Protein AF-A0A1Y3Y918-F1 (afdb_monomer)

Solvent-accessible surface area (backbone atoms only — not comparable to full-atom values): 5912 Å² total; per-residue (Å²): 136,80,92,83,74,81,70,76,76,72,71,74,73,73,75,61,81,70,66,87,46,69,69,44,51,54,37,26,41,74,64,36,65,74,28,46,53,48,53,50,59,58,41,42,67,60,41,44,56,74,16,46,42,80,42,78,41,99,87,73,49,77,43,81,42,69,38,66,66,51,32,52,49,53,54,49,53,51,62,69,47,38,64,71,53,65,59,71,61,54,53,51,52,65,75,74,108

Foldseek 3Di:
DDPPPVPPVPPPPPPPPLDLDLVLLVCLLVVNPVSLVSVCVSCVVVLQVVQWDWDQDPVRDTDTDGDVVSSVVVSVVVSVCSNVDPSVVVVVVVVVD

Radius of gyration: 18.54 Å; Cα contacts (8 Å, |Δi|>4): 67; chains: 1; bounding box: 44×46×48 Å

Mean predicted aligned error: 9.27 Å

pLDDT: mean 84.9, std 19.35, range [39.31, 98.31]

Structure (mmCIF, N/CA/C/O backbone):
data_AF-A0A1Y3Y918-F1
#
_entry.id   AF-A0A1Y3Y918-F1
#
loop_
_atom_site.group_PDB
_atom_site.id
_atom_site.type_symbol
_atom_site.label_atom_id
_atom_site.label_alt_id
_atom_site.label_comp_id
_atom_site.label_asym_id
_atom_site.label_entity_id
_atom_site.label_seq_id
_atom_site.pdbx_PDB_ins_code
_atom_site.Cartn_x
_atom_site.Cartn_y
_atom_site.Cartn_z
_atom_site.occupancy
_atom_site.B_iso_or_equiv
_atom_site.auth_seq_id
_atom_site.auth_comp_id
_atom_site.auth_asym_id
_atom_site.auth_atom_id
_atom_site.pdbx_PDB_model_num
ATOM 1 N N . MET A 1 1 ? -31.178 27.076 -6.692 1.00 40.50 1 MET A N 1
ATOM 2 C CA . MET A 1 1 ? -30.932 25.969 -5.749 1.00 40.50 1 MET A CA 1
ATOM 3 C C . MET A 1 1 ? -30.232 24.842 -6.491 1.00 40.50 1 MET A C 1
ATOM 5 O O . MET A 1 1 ? -30.763 24.357 -7.474 1.00 40.50 1 MET A O 1
ATOM 9 N N . ILE A 1 2 ? -29.023 24.531 -6.018 1.00 39.31 2 ILE A N 1
ATOM 10 C CA . ILE A 1 2 ? -28.361 23.218 -5.981 1.00 39.31 2 ILE A CA 1
ATOM 11 C C . ILE A 1 2 ? -28.126 22.490 -7.320 1.00 39.31 2 ILE A C 1
ATOM 13 O O . ILE A 1 2 ? -28.946 21.728 -7.817 1.00 39.31 2 ILE A O 1
ATOM 17 N N . ARG A 1 3 ? -26.890 22.649 -7.817 1.00 49.38 3 ARG A N 1
ATOM 18 C CA . ARG A 1 3 ? -26.190 21.677 -8.667 1.00 49.38 3 ARG A CA 1
ATOM 19 C C . ARG A 1 3 ? -26.094 20.344 -7.915 1.00 49.38 3 ARG A C 1
ATOM 21 O O . ARG A 1 3 ? -25.211 20.186 -7.078 1.00 49.38 3 ARG A O 1
ATOM 28 N N . LEU A 1 4 ? -26.980 19.399 -8.213 1.00 4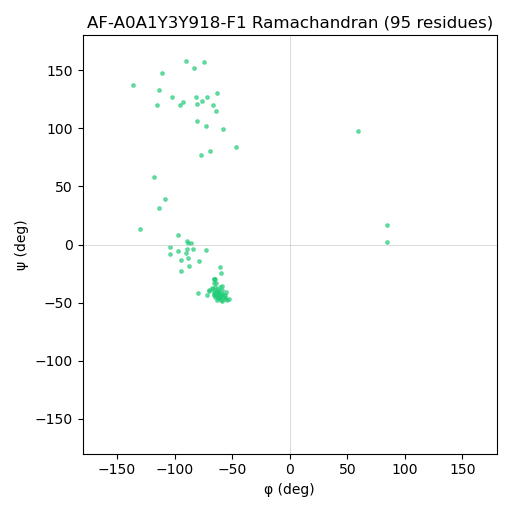7.81 4 LEU A N 1
ATOM 29 C CA . LEU A 1 4 ? -26.956 18.042 -7.656 1.00 47.81 4 LEU A CA 1
ATOM 30 C C . LEU A 1 4 ? -26.763 16.998 -8.768 1.00 47.81 4 LEU A C 1
ATOM 32 O O . LEU A 1 4 ? -27.598 16.130 -8.972 1.00 47.81 4 LEU A O 1
ATOM 36 N N . LEU A 1 5 ? -25.668 17.110 -9.525 1.00 48.91 5 LEU A N 1
ATOM 37 C CA . LEU A 1 5 ? -25.309 16.153 -10.589 1.00 48.91 5 LEU A CA 1
ATOM 38 C C . LEU A 1 5 ? -23.852 15.659 -10.503 1.00 48.91 5 LEU A C 1
ATOM 40 O O . LEU A 1 5 ? -23.372 15.010 -11.416 1.00 48.91 5 LEU A O 1
ATOM 44 N N . LYS A 1 6 ? -23.154 15.901 -9.382 1.00 54.62 6 LYS A N 1
ATOM 45 C CA . LYS A 1 6 ? -21.780 15.406 -9.130 1.00 54.62 6 LYS A CA 1
ATOM 46 C C . LYS A 1 6 ? -21.704 14.114 -8.304 1.00 54.62 6 LYS A C 1
ATOM 48 O O . LYS A 1 6 ? -20.627 13.726 -7.852 1.00 54.62 6 LYS A O 1
ATOM 53 N N . ALA A 1 7 ? -22.841 13.473 -8.047 1.00 53.00 7 ALA A N 1
ATOM 54 C CA . ALA A 1 7 ? -22.879 12.243 -7.259 1.00 53.00 7 ALA A CA 1
ATOM 55 C C . ALA A 1 7 ? -22.835 10.975 -8.123 1.00 53.00 7 ALA A C 1
ATOM 57 O O . ALA A 1 7 ? -22.404 9.949 -7.629 1.00 53.00 7 ALA A O 1
ATOM 58 N N . LYS A 1 8 ? -23.219 11.037 -9.407 1.00 45.94 8 LYS A N 1
ATOM 59 C CA . LYS A 1 8 ? -23.413 9.824 -10.220 1.00 45.94 8 LYS A CA 1
ATOM 60 C C . LYS A 1 8 ? -22.226 9.423 -11.108 1.00 45.94 8 LYS A C 1
ATOM 62 O O . LYS A 1 8 ? -22.245 8.347 -11.685 1.00 45.94 8 LYS A O 1
ATOM 67 N N . GLU A 1 9 ? -21.175 10.237 -11.167 1.00 46.41 9 GLU A N 1
ATOM 68 C CA . GLU A 1 9 ? -19.906 9.866 -11.826 1.00 46.41 9 GLU A CA 1
ATOM 69 C C . GLU A 1 9 ? -18.914 9.182 -10.871 1.00 46.41 9 GLU A C 1
ATOM 71 O O . GLU A 1 9 ? -17.881 8.694 -11.315 1.00 46.41 9 GLU A O 1
ATOM 76 N N . ARG A 1 10 ? -19.204 9.130 -9.561 1.00 45.09 10 ARG A N 1
ATOM 77 C CA . ARG A 1 10 ? -18.280 8.570 -8.560 1.00 45.09 10 ARG A CA 1
ATOM 78 C C . ARG A 1 10 ? -18.416 7.066 -8.321 1.00 45.09 10 ARG A C 1
ATOM 80 O O . ARG A 1 10 ? -17.511 6.488 -7.734 1.00 45.09 10 ARG A O 1
ATOM 87 N N . ASP A 1 11 ? -19.479 6.446 -8.827 1.00 41.09 11 ASP A N 1
ATOM 88 C CA . ASP A 1 11 ? -19.764 5.026 -8.583 1.00 41.09 11 ASP A CA 1
ATOM 89 C C . ASP A 1 11 ? -19.448 4.120 -9.791 1.00 41.09 11 ASP A C 1
ATOM 91 O O . ASP A 1 11 ? -19.564 2.906 -9.690 1.00 41.09 11 ASP A O 1
ATOM 95 N N . PHE A 1 12 ? -19.006 4.680 -10.928 1.00 41.41 12 PHE A N 1
ATOM 96 C CA . PHE A 1 12 ? -18.688 3.911 -12.147 1.00 41.41 12 PHE A CA 1
ATOM 97 C C . PHE A 1 12 ? -17.225 3.423 -12.217 1.00 41.41 12 PHE A C 1
ATOM 99 O O . PHE A 1 12 ? -16.855 2.703 -13.135 1.00 41.41 12 PHE A O 1
ATOM 106 N N . VAL A 1 13 ? -16.375 3.782 -11.248 1.00 46.19 13 VAL A N 1
ATOM 107 C CA . VAL A 1 13 ? -14.941 3.411 -11.230 1.00 46.19 13 VAL A CA 1
ATOM 108 C C . VAL A 1 13 ? -14.616 2.450 -10.078 1.00 46.19 13 VAL A C 1
ATOM 110 O O . VAL A 1 13 ? -13.533 2.505 -9.510 1.00 46.19 13 VAL A O 1
ATOM 113 N N . LYS A 1 14 ? -15.565 1.597 -9.674 1.00 43.16 14 LYS A N 1
ATOM 114 C CA . LYS A 1 14 ? -15.313 0.524 -8.689 1.00 43.16 14 LYS A CA 1
ATOM 115 C C . LYS A 1 14 ? -15.187 -0.871 -9.299 1.00 43.16 14 LYS A C 1
ATOM 117 O O . LYS A 1 14 ? -14.743 -1.778 -8.614 1.00 43.16 14 LYS A O 1
ATOM 122 N N . GLU A 1 15 ? -15.483 -1.010 -10.587 1.00 43.28 15 GLU A N 1
ATO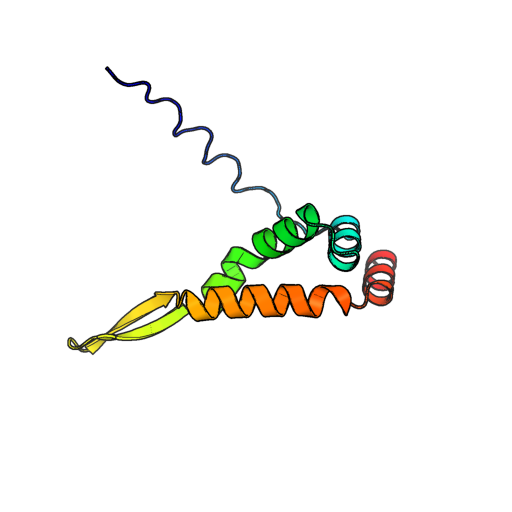M 123 C CA . GLU A 1 15 ? -15.186 -2.206 -11.384 1.00 43.28 15 GLU A CA 1
ATOM 124 C C . GLU A 1 15 ? -14.045 -1.916 -12.369 1.00 43.28 15 GLU A C 1
ATOM 126 O O . GLU A 1 15 ? -14.065 -2.350 -13.518 1.00 43.28 15 GLU A O 1
ATOM 131 N N . GLN A 1 16 ? -13.020 -1.161 -11.948 1.00 46.00 16 GLN A N 1
ATOM 132 C CA . GLN A 1 16 ? -11.721 -1.495 -12.517 1.00 46.00 16 GLN A CA 1
ATOM 133 C C . GLN A 1 16 ? -11.446 -2.897 -12.002 1.00 46.00 16 GLN A C 1
ATOM 135 O O . GLN A 1 16 ? -11.309 -3.092 -10.796 1.00 46.00 16 GLN A O 1
ATOM 140 N N . GLU A 1 17 ? -11.390 -3.858 -12.915 1.00 48.44 17 GLU A N 1
ATOM 141 C CA . GLU A 1 17 ? -10.473 -4.977 -12.795 1.00 48.44 17 GLU A CA 1
ATOM 142 C C . GLU A 1 17 ? -9.110 -4.360 -12.435 1.00 48.44 17 GLU A C 1
ATOM 144 O O . GLU A 1 17 ? -8.313 -3.996 -13.297 1.00 48.44 17 GLU A O 1
ATOM 149 N N . CYS A 1 18 ? -8.882 -4.096 -11.144 1.00 54.25 18 CYS A N 1
ATOM 150 C CA . CYS A 1 18 ? -7.579 -3.773 -10.609 1.00 54.25 18 CYS A CA 1
ATOM 151 C C . CYS A 1 18 ? -6.846 -5.091 -10.726 1.00 54.25 18 CYS A C 1
ATOM 153 O O . CYS A 1 18 ? -6.841 -5.874 -9.796 1.00 54.25 18 CYS A O 1
ATOM 155 N N . THR A 1 19 ? -6.347 -5.396 -11.912 1.00 71.25 19 THR A N 1
ATOM 156 C CA . THR A 1 19 ? -5.349 -6.423 -12.136 1.00 71.25 19 THR A CA 1
ATOM 157 C C . THR A 1 19 ? -4.022 -5.691 -12.149 1.00 71.25 19 THR A C 1
ATOM 159 O O . THR A 1 19 ? -3.826 -4.780 -12.956 1.00 71.25 19 THR A O 1
ATOM 162 N N . LEU A 1 20 ? -3.122 -6.040 -11.235 1.00 86.75 20 LEU A N 1
ATOM 163 C CA . LEU A 1 20 ? -1.753 -5.546 -11.284 1.00 86.75 20 LEU A CA 1
ATOM 164 C C . LEU A 1 20 ? -1.023 -6.251 -12.426 1.00 86.75 20 LEU A C 1
ATOM 166 O O . LEU A 1 20 ? -0.633 -7.409 -12.302 1.00 86.75 20 LEU A O 1
ATOM 170 N N . ASP A 1 21 ? -0.868 -5.557 -13.549 1.00 90.62 21 ASP A N 1
ATOM 171 C CA . ASP A 1 21 ? -0.076 -6.049 -14.667 1.00 90.62 21 ASP A CA 1
ATOM 172 C C . ASP A 1 21 ? 1.430 -5.944 -14.375 1.00 90.62 21 ASP A C 1
ATOM 174 O O . ASP A 1 21 ? 1.881 -5.127 -13.566 1.00 90.62 21 ASP A O 1
ATOM 178 N N . LEU A 1 22 ? 2.223 -6.769 -15.064 1.00 90.69 22 LEU A N 1
ATOM 179 C CA . LEU A 1 22 ? 3.668 -6.829 -14.860 1.00 90.69 22 LEU A CA 1
ATOM 180 C C . LEU A 1 22 ? 4.354 -5.476 -15.111 1.00 90.69 22 LEU A C 1
ATOM 182 O O . LEU A 1 22 ? 5.271 -5.139 -14.370 1.00 90.69 22 LEU A O 1
ATOM 186 N N . ASN A 1 23 ? 3.893 -4.673 -16.078 1.00 92.88 23 ASN A N 1
ATOM 187 C CA . ASN A 1 23 ? 4.490 -3.360 -16.351 1.00 92.88 23 ASN A CA 1
ATOM 188 C C . ASN A 1 23 ? 4.242 -2.394 -15.181 1.00 92.88 23 ASN A C 1
ATOM 190 O O . ASN A 1 23 ? 5.117 -1.605 -14.828 1.00 92.88 23 ASN A O 1
ATOM 194 N N . THR A 1 24 ? 3.063 -2.463 -14.553 1.00 94.31 24 THR A N 1
ATOM 195 C CA . THR A 1 24 ? 2.763 -1.711 -13.327 1.00 94.31 24 THR A CA 1
ATOM 196 C C . THR A 1 24 ? 3.673 -2.158 -12.178 1.00 94.31 24 THR A C 1
ATOM 198 O O . THR A 1 24 ? 4.199 -1.306 -11.465 1.00 94.31 24 THR A O 1
ATOM 201 N N . ILE A 1 25 ? 3.924 -3.461 -12.012 1.00 93.81 25 ILE A N 1
ATOM 202 C CA . ILE A 1 25 ? 4.852 -3.961 -10.983 1.00 93.81 25 ILE A CA 1
ATOM 203 C C . ILE A 1 25 ? 6.297 -3.526 -11.265 1.00 93.81 25 ILE A C 1
ATOM 205 O O . ILE A 1 25 ? 6.969 -3.050 -10.357 1.00 93.81 25 ILE A O 1
ATOM 209 N N . GLU A 1 26 ? 6.772 -3.606 -12.509 1.00 95.50 26 GLU A N 1
ATOM 210 C CA . GLU A 1 26 ? 8.102 -3.114 -12.899 1.00 95.50 26 GLU A CA 1
ATOM 211 C C . GLU A 1 26 ? 8.275 -1.620 -12.601 1.00 95.50 26 GLU A C 1
ATOM 213 O O . GLU A 1 26 ? 9.282 -1.210 -12.023 1.00 95.50 26 GLU A O 1
ATOM 218 N N . ALA A 1 27 ? 7.273 -0.807 -12.947 1.00 96.94 27 ALA A N 1
ATOM 219 C CA . ALA A 1 27 ? 7.272 0.619 -12.648 1.00 96.94 27 ALA A CA 1
ATOM 220 C C . ALA A 1 27 ? 7.265 0.881 -11.131 1.00 96.94 27 ALA A C 1
ATOM 222 O O . ALA A 1 27 ? 7.983 1.759 -10.652 1.00 96.94 27 ALA A O 1
ATOM 223 N N . ALA A 1 28 ? 6.507 0.099 -10.358 1.00 97.00 28 ALA A N 1
ATOM 224 C CA . ALA A 1 28 ? 6.479 0.199 -8.901 1.00 97.00 28 ALA A CA 1
ATOM 225 C C . ALA A 1 28 ? 7.851 -0.131 -8.285 1.00 97.00 28 ALA A C 1
ATOM 227 O O . ALA A 1 28 ? 8.331 0.621 -7.439 1.00 97.00 28 ALA A O 1
ATOM 228 N N . VAL A 1 29 ? 8.519 -1.190 -8.757 1.00 96.62 29 VAL A N 1
ATOM 229 C CA . VAL A 1 29 ? 9.887 -1.564 -8.343 1.00 96.62 29 VAL A CA 1
ATOM 230 C C . VAL A 1 29 ? 10.893 -0.455 -8.666 1.00 96.62 29 VAL A C 1
ATOM 232 O O . VAL A 1 29 ? 11.788 -0.182 -7.870 1.00 96.62 29 VAL A O 1
ATOM 235 N N . ALA A 1 30 ? 10.721 0.233 -9.799 1.00 97.12 30 ALA A N 1
ATOM 236 C CA . ALA A 1 30 ? 11.523 1.400 -10.172 1.00 97.12 30 ALA A CA 1
ATOM 237 C C . ALA A 1 30 ? 11.206 2.671 -9.349 1.00 97.12 30 ALA A C 1
ATOM 239 O O . ALA A 1 30 ? 11.893 3.682 -9.498 1.00 97.12 30 ALA A O 1
ATOM 240 N N . GLY A 1 31 ? 10.195 2.633 -8.473 1.00 95.94 31 GLY A N 1
ATOM 241 C CA . GLY A 1 31 ? 9.795 3.749 -7.614 1.00 95.94 31 GLY A CA 1
ATOM 242 C C . GLY A 1 31 ? 8.842 4.751 -8.272 1.00 95.94 31 GLY A C 1
ATOM 243 O O . GLY A 1 31 ? 8.683 5.868 -7.774 1.00 95.94 31 GLY A O 1
ATOM 244 N N . GLU A 1 32 ? 8.195 4.388 -9.382 1.00 97.94 32 GLU A N 1
ATOM 245 C CA . GLU A 1 32 ? 7.251 5.265 -10.072 1.00 97.94 32 GLU A CA 1
ATOM 246 C C . GLU A 1 32 ? 6.003 5.521 -9.220 1.00 97.94 32 GLU A C 1
ATOM 248 O O . GLU A 1 32 ? 5.233 4.612 -8.898 1.00 97.94 32 GLU A O 1
ATOM 253 N N . LYS A 1 33 ? 5.751 6.792 -8.889 1.00 95.94 33 LYS A N 1
ATOM 254 C CA . LYS A 1 33 ? 4.684 7.185 -7.955 1.00 95.94 33 LYS A CA 1
ATOM 255 C C . LYS A 1 33 ? 3.296 6.685 -8.373 1.00 95.94 33 LYS A C 1
ATOM 257 O O . LYS A 1 33 ? 2.552 6.181 -7.539 1.00 95.94 33 LYS A O 1
ATOM 262 N N . TRP A 1 34 ? 2.957 6.797 -9.657 1.00 94.94 34 TRP A N 1
ATOM 263 C CA . TRP A 1 34 ? 1.656 6.355 -10.173 1.00 94.94 34 TRP A CA 1
ATOM 264 C C . TRP A 1 34 ? 1.466 4.835 -10.052 1.00 94.94 34 TRP A C 1
ATOM 266 O O . TRP A 1 34 ? 0.340 4.361 -9.905 1.00 94.94 34 TRP A O 1
ATOM 276 N N . ALA A 1 35 ? 2.557 4.068 -10.117 1.00 96.00 35 ALA A N 1
ATOM 277 C CA . ALA A 1 35 ? 2.535 2.617 -10.016 1.00 96.00 35 ALA A CA 1
ATOM 278 C C . ALA A 1 35 ? 2.417 2.171 -8.554 1.00 96.00 35 ALA A C 1
ATOM 280 O O . ALA A 1 35 ? 1.603 1.306 -8.245 1.00 96.00 35 ALA A O 1
ATOM 281 N N . LEU A 1 36 ? 3.138 2.829 -7.639 1.00 96.38 36 LEU A N 1
ATOM 282 C CA . LEU A 1 36 ? 2.987 2.619 -6.195 1.00 96.38 36 LEU A CA 1
ATOM 283 C C . LEU A 1 36 ? 1.553 2.912 -5.721 1.00 96.38 36 LEU A C 1
ATOM 285 O O . LEU A 1 36 ? 0.980 2.135 -4.960 1.00 96.38 36 LEU A O 1
ATOM 289 N N . GLU A 1 37 ? 0.940 3.991 -6.218 1.00 95.06 37 GLU A N 1
ATOM 290 C CA . GLU A 1 37 ? -0.464 4.322 -5.933 1.00 95.06 37 GLU A CA 1
ATOM 291 C C . GLU A 1 37 ? -1.427 3.236 -6.436 1.00 95.06 37 GLU A C 1
ATOM 293 O O . GLU A 1 37 ? -2.362 2.870 -5.724 1.00 95.06 37 GLU A O 1
ATOM 298 N N . LYS A 1 38 ? -1.180 2.666 -7.624 1.00 94.88 38 LYS A N 1
ATOM 299 C CA . LYS A 1 38 ? -1.962 1.530 -8.135 1.00 94.88 38 LYS A CA 1
ATOM 300 C C . LYS A 1 38 ? -1.788 0.267 -7.296 1.00 94.88 38 LYS A C 1
ATOM 302 O O . LYS A 1 38 ? -2.775 -0.420 -7.057 1.00 94.88 38 LYS A O 1
ATOM 307 N N . VAL A 1 39 ? -0.572 -0.037 -6.838 1.00 95.12 39 VAL A N 1
ATOM 308 C CA . VAL A 1 39 ? -0.317 -1.191 -5.958 1.00 95.12 39 VAL A CA 1
ATOM 309 C C . VAL A 1 39 ? -1.081 -1.043 -4.643 1.00 95.12 39 VAL A C 1
ATOM 311 O O . VAL A 1 39 ? -1.765 -1.974 -4.225 1.00 95.12 39 VAL A O 1
ATOM 314 N N . LEU A 1 40 ? -1.045 0.138 -4.024 1.00 95.44 40 LEU A N 1
ATOM 315 C CA . LEU A 1 40 ? -1.826 0.408 -2.814 1.00 95.44 40 LEU A CA 1
ATOM 316 C C . LEU A 1 40 ? -3.335 0.320 -3.061 1.00 95.44 40 LEU A C 1
ATOM 318 O O . LEU A 1 40 ? -4.047 -0.240 -2.234 1.00 95.44 40 LEU A O 1
ATOM 322 N N . ALA A 1 41 ? -3.821 0.845 -4.190 1.00 94.69 41 ALA A N 1
ATOM 323 C CA . ALA A 1 41 ? -5.234 0.767 -4.549 1.00 94.69 41 ALA A CA 1
ATOM 324 C C . ALA A 1 41 ? -5.697 -0.681 -4.768 1.00 94.69 41 ALA A C 1
ATOM 326 O O . ALA A 1 41 ? -6.764 -1.049 -4.288 1.00 94.69 41 ALA A O 1
ATOM 327 N N . TYR A 1 42 ? -4.881 -1.509 -5.430 1.00 94.75 42 TYR A N 1
ATOM 328 C CA . TYR A 1 42 ? -5.162 -2.931 -5.645 1.00 94.75 42 TYR A CA 1
ATOM 329 C C . TYR A 1 42 ? -5.324 -3.686 -4.320 1.00 94.75 42 TYR A C 1
ATOM 331 O O . TYR A 1 42 ? -6.244 -4.483 -4.166 1.00 94.75 42 TYR A O 1
ATOM 339 N N . TYR A 1 43 ? -4.441 -3.430 -3.351 1.00 95.62 43 TYR A N 1
ATOM 340 C CA . TYR A 1 43 ? -4.469 -4.110 -2.055 1.00 95.62 43 TYR A CA 1
ATOM 341 C C . TYR A 1 43 ? -5.337 -3.406 -1.003 1.00 95.62 43 TYR A C 1
ATOM 343 O O . TYR A 1 43 ? -5.384 -3.880 0.128 1.00 95.62 43 TYR A O 1
ATOM 351 N N . ALA A 1 44 ? -6.030 -2.312 -1.331 1.00 94.44 44 ALA A N 1
ATOM 352 C CA . ALA A 1 44 ? -6.711 -1.466 -0.349 1.00 94.44 44 ALA A CA 1
ATOM 353 C C . ALA A 1 44 ? -7.688 -2.243 0.550 1.00 94.44 44 ALA A C 1
ATOM 355 O O . ALA A 1 44 ? -7.614 -2.117 1.772 1.00 94.44 44 ALA A O 1
ATOM 356 N N . ASP A 1 45 ? -8.535 -3.088 -0.041 1.00 94.50 45 ASP A N 1
ATOM 357 C CA . ASP A 1 45 ? -9.513 -3.890 0.704 1.00 94.50 45 ASP A CA 1
ATOM 358 C C . ASP A 1 45 ? -8.825 -4.936 1.596 1.00 94.50 45 ASP A C 1
ATOM 360 O O . ASP A 1 45 ? -9.222 -5.144 2.739 1.00 94.50 45 ASP A O 1
ATOM 364 N N . TYR A 1 46 ? -7.738 -5.551 1.119 1.00 96.06 46 TYR A N 1
ATOM 365 C CA . TYR A 1 46 ? -6.983 -6.532 1.901 1.00 96.06 46 TYR A CA 1
ATOM 366 C C . TYR A 1 46 ? -6.218 -5.887 3.065 1.00 96.06 46 TYR A C 1
ATOM 368 O O . TYR A 1 46 ? -6.173 -6.434 4.164 1.00 96.06 46 TYR A O 1
ATOM 376 N N . ILE A 1 47 ? -5.647 -4.700 2.851 1.00 97.38 47 ILE A N 1
ATOM 377 C CA . ILE A 1 47 ? -5.011 -3.904 3.907 1.00 97.38 47 ILE A CA 1
ATOM 378 C C . ILE A 1 47 ? -6.055 -3.521 4.965 1.00 97.38 47 ILE A C 1
ATOM 380 O O . ILE A 1 47 ? -5.765 -3.591 6.157 1.00 97.38 47 ILE A O 1
ATOM 384 N N . GLU A 1 48 ? -7.263 -3.137 4.549 1.00 97.12 48 GLU A N 1
ATOM 385 C CA . GLU A 1 48 ? -8.359 -2.792 5.459 1.00 97.12 48 GLU A CA 1
ATOM 386 C C . GLU A 1 48 ? -8.844 -3.994 6.279 1.00 97.12 48 GLU A C 1
ATOM 388 O O . GLU A 1 48 ? -9.017 -3.881 7.494 1.00 97.12 48 GLU A O 1
ATOM 393 N N . GLU A 1 49 ? -8.985 -5.159 5.648 1.00 96.94 49 GLU A N 1
ATOM 394 C CA . GLU A 1 49 ? -9.287 -6.423 6.328 1.00 96.94 49 GLU A CA 1
ATOM 395 C C . GLU A 1 49 ? -8.213 -6.768 7.373 1.00 96.94 49 GLU A C 1
ATOM 397 O O . GLU A 1 49 ? -8.541 -7.042 8.526 1.00 96.94 49 GLU A O 1
ATOM 402 N N . LEU A 1 50 ? -6.925 -6.692 7.014 1.00 97.19 50 LEU A N 1
ATOM 403 C CA . LEU A 1 50 ? -5.813 -6.966 7.936 1.00 97.19 50 LEU A CA 1
ATOM 404 C C . LEU A 1 50 ? -5.712 -5.958 9.088 1.00 97.19 50 LEU A C 1
ATOM 406 O O . LEU A 1 50 ? -5.230 -6.298 10.168 1.00 97.19 50 LEU A O 1
ATOM 410 N N . ALA A 1 51 ? -6.140 -4.720 8.853 1.00 97.69 51 ALA A N 1
ATOM 411 C CA . ALA A 1 51 ? -6.199 -3.670 9.861 1.00 97.69 51 ALA A CA 1
ATOM 412 C C . ALA A 1 51 ? -7.481 -3.727 10.709 1.00 97.69 51 ALA A C 1
ATOM 414 O O . ALA A 1 51 ? -7.640 -2.932 11.632 1.00 97.69 51 ALA A O 1
ATOM 415 N N . THR A 1 52 ? -8.415 -4.634 10.417 1.00 97.88 52 THR A N 1
ATOM 416 C CA . THR A 1 52 ? -9.652 -4.759 11.185 1.00 97.88 52 THR A CA 1
ATOM 417 C C . THR A 1 52 ? -9.410 -5.544 12.469 1.00 97.88 52 THR A C 1
ATOM 419 O O . THR A 1 52 ? -9.042 -6.716 12.448 1.00 97.88 52 THR A O 1
ATOM 422 N N . VAL A 1 53 ? -9.686 -4.907 13.605 1.00 95.81 53 VAL A N 1
ATOM 423 C CA . VAL A 1 53 ? -9.604 -5.504 14.939 1.00 95.81 53 VAL A CA 1
ATOM 424 C C . VAL A 1 53 ? -10.993 -5.670 15.549 1.00 95.81 53 VAL A C 1
ATOM 426 O O . VAL A 1 53 ? -11.915 -4.888 15.302 1.00 95.81 53 VAL A O 1
ATOM 429 N N . GLU A 1 54 ? -11.149 -6.712 16.358 1.00 95.69 54 GLU A N 1
ATOM 430 C CA . GLU A 1 54 ? -12.358 -6.967 17.135 1.00 95.69 54 GLU A CA 1
ATOM 431 C C . GLU A 1 54 ? -12.214 -6.353 18.529 1.00 95.69 54 GLU A C 1
ATOM 433 O O . GLU A 1 54 ? -11.274 -6.649 19.263 1.00 95.69 54 GLU A O 1
ATOM 438 N N . ILE A 1 55 ? -13.148 -5.472 18.885 1.00 93.81 55 ILE A N 1
ATOM 439 C CA . ILE A 1 55 ? -13.171 -4.769 20.167 1.00 93.81 55 ILE A CA 1
ATOM 440 C C . ILE A 1 55 ? -14.410 -5.217 20.937 1.00 93.81 55 ILE A C 1
ATOM 442 O O . ILE A 1 55 ? -15.539 -5.018 20.477 1.00 93.81 55 ILE A O 1
ATOM 446 N N . GLU A 1 56 ? -14.193 -5.789 22.119 1.00 95.44 56 GLU A N 1
ATOM 447 C CA . GLU A 1 56 ? -15.260 -6.089 23.072 1.00 95.44 56 GLU A CA 1
ATOM 448 C C . GLU A 1 56 ? -15.793 -4.797 23.696 1.00 95.44 56 GLU A C 1
ATOM 450 O O . GLU A 1 56 ? -15.054 -3.962 24.225 1.00 95.44 56 GLU A O 1
ATOM 455 N N . GLN A 1 57 ? -17.104 -4.620 23.612 1.00 93.50 57 GLN A N 1
ATOM 456 C CA . GLN A 1 57 ? -17.817 -3.485 24.167 1.00 93.50 57 GLN A CA 1
ATOM 457 C C . GLN A 1 57 ? -18.255 -3.770 25.614 1.00 93.50 57 GLN A C 1
ATOM 459 O O . GLN A 1 57 ? -18.404 -4.927 26.007 1.00 93.50 57 GLN A O 1
ATOM 464 N N . PRO A 1 58 ? -18.519 -2.728 26.428 1.00 93.25 58 PRO A N 1
ATOM 465 C CA . PRO A 1 58 ? -18.972 -2.902 27.812 1.00 93.25 58 PRO A CA 1
ATOM 466 C C . PRO A 1 58 ? -20.301 -3.660 27.966 1.00 93.25 58 PRO A C 1
ATOM 468 O O . PRO A 1 58 ? -20.605 -4.140 29.054 1.00 93.25 58 PRO A O 1
ATOM 471 N N . ASP A 1 59 ? -21.101 -3.742 26.901 1.00 93.50 59 ASP A N 1
ATOM 472 C CA . ASP A 1 59 ? -22.350 -4.508 26.840 1.00 93.50 59 ASP A CA 1
ATOM 473 C C . ASP A 1 59 ? -22.138 -5.991 26.466 1.00 93.50 59 ASP A C 1
ATOM 475 O O . ASP A 1 59 ? -23.104 -6.750 26.396 1.00 93.50 59 ASP A O 1
ATOM 479 N N . GLY A 1 60 ? -20.883 -6.414 26.267 1.00 92.12 60 GLY A N 1
ATOM 480 C CA . GLY A 1 60 ? -20.492 -7.774 25.899 1.00 92.12 60 GLY A CA 1
ATOM 4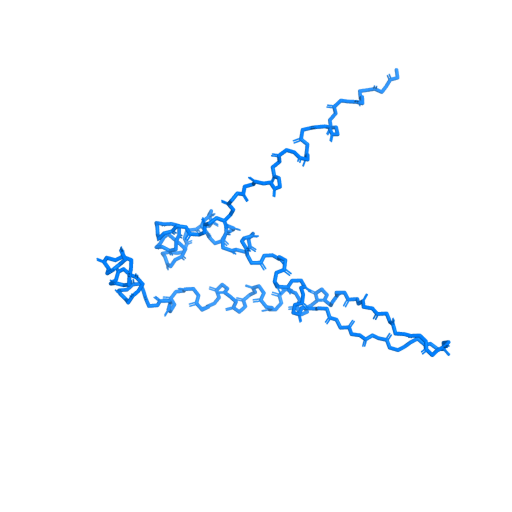81 C C . GLY A 1 60 ? -20.558 -8.071 24.399 1.00 92.12 60 GLY A C 1
ATOM 482 O O . GLY A 1 60 ? -20.297 -9.205 24.003 1.00 92.12 60 GLY A O 1
ATOM 483 N N . ASN A 1 61 ? -20.905 -7.094 23.555 1.00 93.88 61 ASN A N 1
ATOM 484 C CA . ASN A 1 61 ? -20.899 -7.267 22.105 1.00 93.88 61 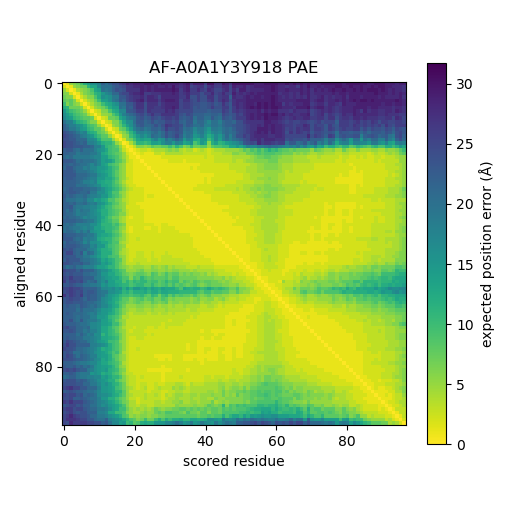ASN A CA 1
ATOM 485 C C . ASN A 1 61 ? -19.494 -7.058 21.514 1.00 93.88 61 ASN A C 1
ATOM 487 O O . ASN A 1 61 ? -18.700 -6.276 22.031 1.00 93.88 61 ASN A O 1
ATOM 491 N N . VAL A 1 62 ? -19.201 -7.707 20.388 1.00 95.50 62 VAL A N 1
ATOM 492 C CA . VAL A 1 62 ? -17.947 -7.525 19.646 1.00 95.50 62 VAL A CA 1
ATOM 493 C C . VAL A 1 62 ? -18.201 -6.636 18.438 1.00 95.50 62 VAL A C 1
ATOM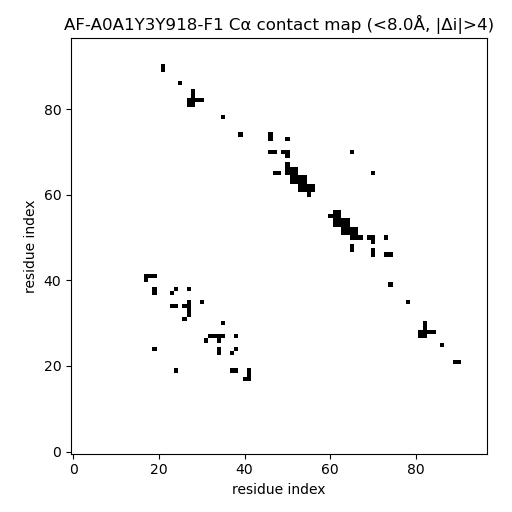 495 O O . VAL A 1 62 ? -19.076 -6.908 17.613 1.00 95.50 62 VAL A O 1
ATOM 498 N N . LYS A 1 63 ? -17.407 -5.572 18.301 1.00 95.19 63 LYS A N 1
ATOM 499 C CA . LYS A 1 63 ? -17.438 -4.691 17.133 1.00 95.19 63 LYS A CA 1
ATOM 500 C C . LYS A 1 63 ? -16.138 -4.802 16.348 1.00 95.19 63 LYS A C 1
ATOM 502 O O . LYS A 1 63 ? -15.060 -4.685 16.919 1.00 95.19 63 LYS A O 1
ATOM 507 N N . LYS A 1 64 ? -16.254 -4.941 15.027 1.00 96.06 64 LYS A N 1
ATOM 508 C CA . LYS A 1 64 ? -15.131 -4.819 14.092 1.00 96.06 64 LYS A CA 1
ATOM 509 C C . LYS A 1 64 ? -14.857 -3.352 13.788 1.00 96.06 64 LYS A C 1
ATOM 511 O O . LYS A 1 64 ? -15.780 -2.611 13.436 1.00 96.06 64 LYS A O 1
ATOM 516 N N . VAL A 1 65 ? -13.612 -2.932 13.959 1.00 96.19 65 VAL A N 1
ATOM 517 C CA . VAL A 1 65 ? -13.157 -1.562 13.710 1.00 96.19 65 VAL A CA 1
ATOM 518 C C . VAL A 1 65 ? -11.831 -1.623 12.969 1.00 96.19 65 VAL A C 1
ATOM 520 O O . VAL A 1 65 ? -10.972 -2.421 13.320 1.00 96.19 65 VAL A O 1
ATOM 523 N N . VAL A 1 66 ? -11.670 -0.779 11.955 1.00 96.88 66 VAL A N 1
ATOM 524 C CA . VAL A 1 66 ? -10.387 -0.612 11.268 1.00 96.88 66 VAL A CA 1
ATOM 525 C C . VAL A 1 66 ? -9.470 0.223 12.153 1.00 96.88 66 VAL A C 1
ATOM 527 O O . VAL A 1 66 ? -9.819 1.339 12.540 1.00 96.88 66 VAL A O 1
ATOM 530 N N . ASP A 1 67 ? -8.307 -0.325 12.476 1.00 97.62 67 ASP A N 1
ATOM 531 C CA . ASP A 1 67 ? -7.216 0.403 13.104 1.00 97.62 67 ASP A CA 1
ATOM 532 C C . ASP A 1 67 ? -6.455 1.183 12.016 1.00 97.62 67 ASP A C 1
ATOM 534 O O . ASP A 1 67 ? -5.750 0.617 11.178 1.00 97.62 67 ASP A O 1
ATOM 538 N N . GLU A 1 68 ? -6.647 2.503 11.994 1.00 97.50 68 GLU A N 1
ATOM 539 C CA . GLU A 1 68 ? -6.053 3.383 10.980 1.00 97.50 68 GLU A CA 1
ATOM 540 C C . GLU A 1 68 ? -4.519 3.435 11.065 1.00 97.50 68 GLU A C 1
ATOM 542 O O . GLU A 1 68 ? -3.858 3.587 10.034 1.00 97.50 68 GLU A O 1
ATOM 547 N N . ASP A 1 69 ? -3.939 3.254 12.255 1.00 97.69 69 ASP A N 1
ATOM 548 C CA . ASP A 1 69 ? -2.486 3.222 12.427 1.00 97.69 69 ASP A CA 1
ATOM 549 C C . ASP A 1 69 ? -1.926 1.917 11.842 1.00 97.69 69 ASP A C 1
ATOM 551 O O . ASP A 1 69 ? -0.951 1.943 11.083 1.00 97.69 69 ASP A O 1
ATOM 555 N N . MET A 1 70 ? -2.580 0.777 12.099 1.00 97.31 70 MET A N 1
ATOM 556 C CA . MET A 1 70 ? -2.226 -0.498 11.463 1.00 97.31 70 MET A CA 1
ATOM 557 C C . MET A 1 70 ? -2.396 -0.442 9.944 1.00 97.31 70 MET A C 1
ATOM 559 O O . MET A 1 70 ? -1.511 -0.897 9.217 1.00 97.31 70 MET A O 1
ATOM 563 N N . LYS A 1 71 ? -3.485 0.151 9.443 1.00 97.75 71 LYS A N 1
ATOM 564 C CA . LYS A 1 71 ? -3.728 0.325 8.002 1.00 97.75 71 LYS A CA 1
ATOM 565 C C . LYS A 1 71 ? -2.582 1.087 7.335 1.00 97.75 71 LYS A C 1
ATOM 567 O O . LYS A 1 71 ? -2.056 0.647 6.310 1.00 97.75 71 LYS A O 1
ATOM 572 N N . GLN A 1 72 ? -2.149 2.194 7.939 1.00 97.88 72 GLN A N 1
ATOM 573 C CA . GLN A 1 72 ? -1.008 2.972 7.454 1.00 97.88 72 GLN A CA 1
ATOM 574 C C . GLN A 1 72 ? 0.304 2.181 7.525 1.00 97.88 72 GLN A C 1
ATOM 576 O O . GLN A 1 72 ? 1.068 2.184 6.560 1.00 97.88 72 GLN A O 1
ATOM 581 N N . GLN A 1 73 ? 0.562 1.463 8.621 1.00 98.31 73 GLN A N 1
ATOM 582 C CA . GLN A 1 73 ? 1.773 0.651 8.783 1.00 98.31 73 GLN A CA 1
ATOM 583 C C . GLN A 1 73 ? 1.871 -0.490 7.767 1.00 98.31 73 GLN A C 1
ATOM 585 O O . GLN A 1 73 ? 2.953 -0.744 7.237 1.00 98.31 73 GLN A O 1
ATOM 590 N N . ILE A 1 74 ? 0.763 -1.176 7.480 1.00 98.25 74 ILE A N 1
ATOM 591 C CA . ILE A 1 74 ? 0.722 -2.240 6.470 1.00 98.25 74 ILE A CA 1
ATOM 592 C C . ILE A 1 74 ? 1.000 -1.649 5.083 1.00 98.25 74 ILE A C 1
ATOM 594 O O . ILE A 1 74 ? 1.826 -2.191 4.349 1.00 98.25 74 ILE A O 1
ATOM 598 N N . GLY A 1 75 ? 0.378 -0.513 4.746 1.00 97.81 75 GLY A N 1
ATOM 599 C CA . GLY A 1 75 ? 0.645 0.192 3.490 1.00 97.81 75 GLY A CA 1
ATOM 600 C C . GLY A 1 75 ? 2.112 0.609 3.340 1.00 97.81 75 GLY A C 1
ATOM 601 O O . GLY A 1 75 ? 2.698 0.410 2.280 1.00 97.81 75 GLY A O 1
ATOM 602 N N . LEU A 1 76 ? 2.733 1.124 4.406 1.00 98.06 76 LEU A N 1
ATOM 603 C CA . LEU A 1 76 ? 4.156 1.481 4.408 1.00 98.06 76 LEU A CA 1
ATOM 604 C C . LEU A 1 76 ? 5.057 0.262 4.196 1.00 98.06 76 LEU A C 1
ATOM 606 O O . LEU A 1 76 ? 5.912 0.298 3.317 1.00 98.06 76 LEU A O 1
ATOM 610 N N . LYS A 1 77 ? 4.828 -0.834 4.929 1.00 97.94 77 LYS A N 1
ATOM 611 C CA . LYS A 1 77 ? 5.599 -2.076 4.756 1.00 97.94 77 LYS A CA 1
ATOM 612 C C . LYS A 1 77 ? 5.488 -2.636 3.343 1.00 97.94 77 LYS A C 1
ATOM 614 O O . LYS A 1 77 ? 6.473 -3.117 2.796 1.00 97.94 77 LYS A O 1
ATOM 619 N N . LEU A 1 78 ? 4.301 -2.559 2.739 1.00 97.62 78 LEU A N 1
ATOM 620 C CA . LEU A 1 78 ? 4.118 -2.962 1.348 1.00 97.62 78 LEU A CA 1
ATOM 621 C C . LEU A 1 78 ? 5.010 -2.130 0.417 1.00 97.62 78 LEU A C 1
ATOM 623 O O . LEU A 1 78 ? 5.711 -2.700 -0.410 1.00 97.62 78 LEU A O 1
ATOM 627 N N . LEU A 1 79 ? 5.030 -0.802 0.574 1.00 97.19 79 LEU A N 1
ATOM 628 C CA . LEU A 1 79 ? 5.889 0.075 -0.228 1.00 97.19 79 LEU A CA 1
ATOM 629 C C . LEU A 1 79 ? 7.386 -0.186 -0.014 1.00 97.19 79 LEU A C 1
ATOM 631 O O . LEU A 1 79 ? 8.151 -0.116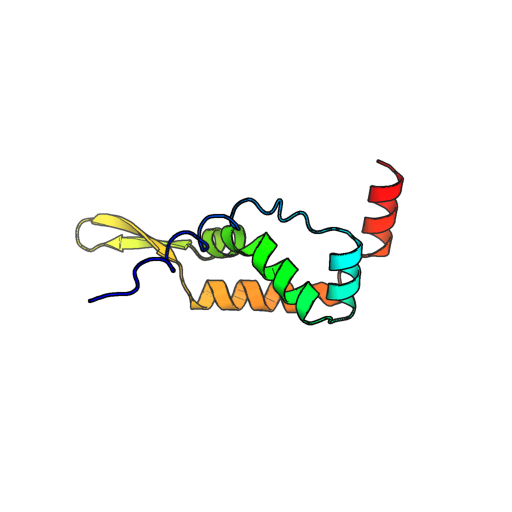 -0.972 1.00 97.19 79 LEU A O 1
ATOM 635 N N . GLU A 1 80 ? 7.803 -0.479 1.218 1.00 97.38 80 GLU A N 1
ATOM 636 C CA . GLU A 1 80 ? 9.200 -0.769 1.567 1.00 97.38 80 GLU A CA 1
ATOM 637 C C . GLU A 1 80 ? 9.717 -2.059 0.918 1.00 97.38 8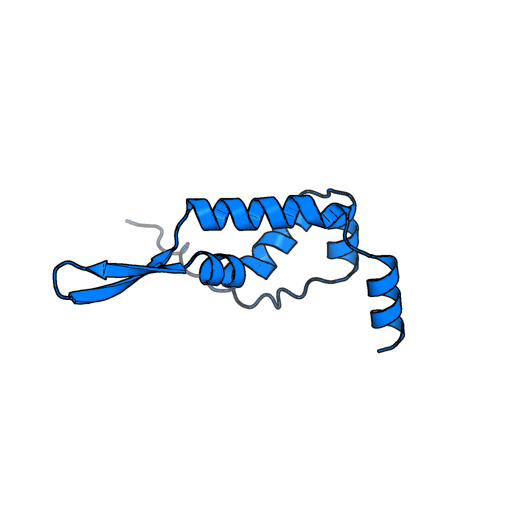0 GLU A C 1
ATOM 639 O O . GLU A 1 80 ? 10.889 -2.128 0.548 1.00 97.38 80 GLU A O 1
ATOM 644 N N . GLU A 1 81 ? 8.853 -3.061 0.741 1.00 97.62 81 GLU A N 1
ATOM 645 C CA . GLU A 1 81 ? 9.229 -4.348 0.145 1.00 97.62 81 GLU A CA 1
ATOM 646 C C . GLU A 1 81 ? 9.138 -4.371 -1.386 1.00 97.62 81 GLU A C 1
ATOM 648 O O . GLU A 1 81 ? 9.765 -5.221 -2.020 1.00 97.62 81 GLU A O 1
ATOM 653 N N . ILE A 1 82 ? 8.409 -3.436 -2.009 1.00 96.56 82 ILE A N 1
ATOM 654 C CA . ILE A 1 82 ? 8.274 -3.371 -3.475 1.00 96.56 82 ILE A CA 1
ATOM 655 C C . ILE A 1 82 ? 9.638 -3.366 -4.194 1.00 96.56 82 ILE A C 1
ATOM 657 O O . ILE A 1 82 ? 9.799 -4.169 -5.108 1.00 96.56 82 ILE A O 1
ATOM 661 N N . PRO A 1 83 ? 10.650 -2.564 -3.807 1.00 96.44 83 PRO A N 1
ATOM 662 C CA . PRO A 1 83 ? 11.966 -2.596 -4.452 1.00 96.44 83 PRO A CA 1
ATOM 663 C C . PRO A 1 83 ? 12.682 -3.956 -4.387 1.00 96.44 83 PRO A C 1
ATOM 665 O O . PRO A 1 83 ? 13.522 -4.242 -5.238 1.00 96.44 83 PRO A O 1
ATOM 668 N N . ASN A 1 84 ? 12.352 -4.796 -3.399 1.00 96.25 84 ASN A N 1
ATOM 669 C CA . ASN A 1 84 ? 12.921 -6.136 -3.223 1.00 96.25 84 ASN A CA 1
ATOM 670 C C . ASN A 1 84 ? 12.139 -7.222 -3.984 1.00 96.25 84 ASN A C 1
ATOM 672 O O . ASN A 1 84 ? 12.475 -8.406 -3.891 1.00 96.25 84 ASN A O 1
ATOM 676 N N . PHE A 1 85 ? 11.086 -6.854 -4.718 1.00 94.12 85 PHE A N 1
ATOM 677 C CA . PHE A 1 85 ? 10.227 -7.808 -5.406 1.00 94.12 85 PHE A CA 1
ATOM 678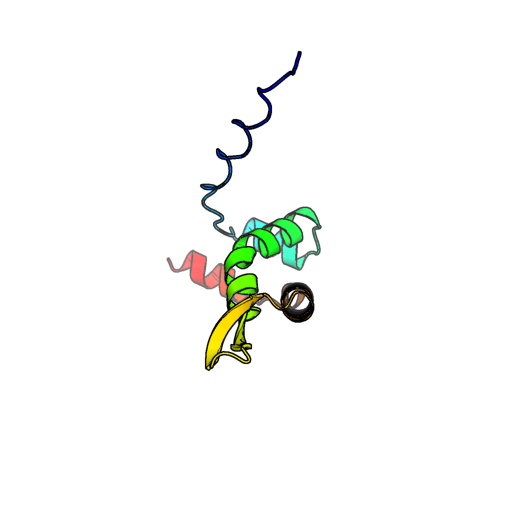 C C . PHE A 1 85 ? 10.995 -8.591 -6.495 1.00 94.12 85 PHE A C 1
ATOM 680 O O . PHE A 1 85 ? 11.653 -7.986 -7.348 1.00 94.12 85 PHE A O 1
ATOM 687 N N . PRO A 1 86 ? 10.896 -9.936 -6.535 1.00 93.94 86 PRO A N 1
ATOM 688 C CA . PRO A 1 86 ? 11.641 -10.769 -7.479 1.00 93.94 86 PRO A CA 1
ATOM 689 C C . PRO A 1 86 ? 11.029 -10.733 -8.894 1.00 93.94 86 PRO A C 1
ATOM 691 O O . PRO A 1 86 ? 10.363 -11.673 -9.334 1.00 93.94 86 PRO A O 1
ATOM 694 N N . LEU A 1 87 ? 11.279 -9.647 -9.637 1.00 91.94 87 LEU A N 1
ATOM 695 C CA . LEU A 1 87 ? 10.741 -9.427 -10.991 1.00 91.94 87 LEU A CA 1
ATOM 696 C C . LEU A 1 87 ? 11.069 -10.555 -11.976 1.00 91.94 87 LEU A C 1
ATOM 698 O O . LEU A 1 87 ? 10.212 -10.954 -12.761 1.00 91.94 87 LEU A O 1
ATOM 702 N N . GLU A 1 88 ? 12.292 -11.079 -11.939 1.00 89.62 88 GLU A N 1
ATOM 703 C CA . GLU A 1 88 ? 12.738 -12.120 -12.874 1.00 89.62 88 GLU A CA 1
ATOM 704 C C . GLU A 1 88 ? 11.964 -13.434 -12.687 1.00 89.62 88 GLU A C 1
ATOM 706 O O . GLU A 1 88 ? 11.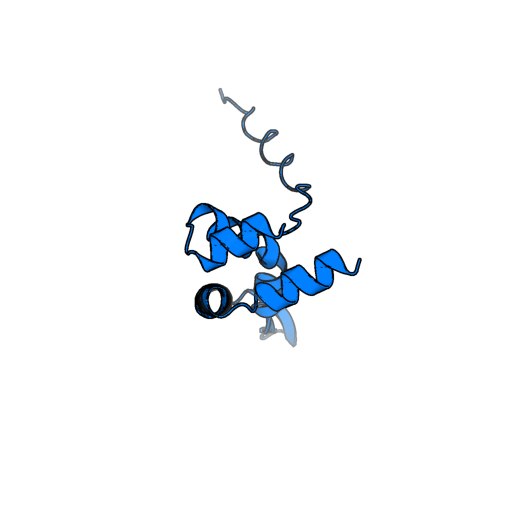610 -14.103 -13.659 1.00 89.62 88 GLU A O 1
ATOM 711 N N . GLU A 1 89 ? 11.623 -13.781 -11.443 1.00 89.94 89 GLU A N 1
ATOM 712 C CA . GLU A 1 89 ? 10.786 -14.949 -11.159 1.00 89.94 89 GLU A CA 1
ATOM 713 C C . GLU A 1 89 ? 9.342 -14.730 -11.610 1.00 89.94 89 GLU A C 1
ATOM 715 O O . GLU A 1 89 ? 8.723 -15.643 -12.159 1.00 89.94 89 GLU A O 1
ATOM 720 N N . ALA A 1 90 ? 8.809 -13.521 -11.410 1.00 87.81 90 ALA A N 1
ATOM 721 C CA . ALA A 1 90 ? 7.469 -13.165 -11.864 1.00 87.81 90 ALA A CA 1
ATOM 722 C C . ALA A 1 90 ? 7.355 -13.253 -13.395 1.00 87.81 90 ALA A C 1
ATOM 724 O O . ALA A 1 90 ? 6.435 -13.888 -13.906 1.00 87.81 90 ALA A O 1
ATOM 725 N N . LYS A 1 91 ? 8.339 -12.714 -14.127 1.00 87.94 91 LYS A N 1
ATOM 726 C CA . LYS A 1 91 ? 8.437 -12.817 -15.594 1.00 87.94 91 LYS A CA 1
ATOM 727 C C . LYS A 1 91 ? 8.443 -14.255 -16.083 1.00 87.94 91 LYS A C 1
ATOM 729 O O . LYS A 1 91 ? 7.742 -14.582 -17.036 1.00 87.94 91 LYS A O 1
ATOM 734 N N . LYS A 1 92 ? 9.233 -15.110 -15.430 1.00 89.00 92 LYS A N 1
ATOM 735 C CA . LYS A 1 92 ? 9.332 -16.522 -15.795 1.00 89.00 92 LYS A CA 1
ATOM 736 C C . LYS A 1 92 ? 7.987 -17.235 -15.652 1.00 89.00 92 LYS A C 1
ATOM 738 O O . LYS A 1 92 ? 7.606 -17.952 -16.565 1.00 89.00 92 LYS A O 1
ATOM 743 N N . LYS A 1 93 ? 7.264 -17.006 -14.551 1.00 83.88 93 LYS A N 1
ATOM 744 C CA . LYS A 1 93 ? 5.939 -17.609 -14.323 1.00 83.88 93 LYS A CA 1
ATOM 745 C C . LYS A 1 93 ? 4.925 -17.180 -15.383 1.00 83.88 93 LYS A C 1
ATOM 747 O O . LYS A 1 93 ? 4.238 -18.030 -15.924 1.00 83.88 93 LYS A O 1
ATOM 752 N N . VAL A 1 94 ? 4.898 -15.892 -15.731 1.00 81.88 94 VAL A N 1
ATOM 753 C CA . VAL A 1 94 ? 4.005 -15.364 -16.781 1.00 81.88 94 VAL A CA 1
ATOM 754 C C . VAL A 1 94 ? 4.326 -15.954 -18.159 1.00 81.88 94 VAL A C 1
ATOM 756 O O . VAL A 1 94 ? 3.429 -16.133 -18.968 1.00 81.88 94 VAL A O 1
ATOM 759 N N . ALA A 1 95 ? 5.594 -16.259 -18.446 1.00 78.69 95 ALA A N 1
ATOM 760 C CA . ALA A 1 95 ? 5.998 -16.877 -19.711 1.00 78.69 95 ALA A CA 1
ATOM 761 C C . ALA A 1 95 ? 5.728 -18.395 -19.783 1.00 78.69 95 ALA A C 1
ATOM 763 O O . ALA A 1 95 ? 5.843 -18.977 -20.863 1.00 78.69 95 ALA A O 1
ATOM 764 N N . GLU A 1 96 ? 5.444 -19.037 -18.646 1.00 75.62 96 GLU A N 1
ATOM 765 C CA . GLU A 1 96 ? 5.116 -20.465 -18.544 1.00 75.62 96 GLU A CA 1
ATOM 766 C C . GLU A 1 96 ? 3.595 -20.737 -18.568 1.00 75.62 96 GLU A C 1
ATOM 768 O O . GLU A 1 96 ? 3.206 -21.891 -18.764 1.00 75.62 96 GLU A O 1
ATOM 773 N N . GLU A 1 97 ? 2.758 -19.705 -18.400 1.00 59.12 97 GLU A N 1
ATOM 774 C CA . GLU A 1 97 ? 1.288 -19.736 -18.552 1.00 59.12 97 GLU A CA 1
ATOM 775 C C . GLU A 1 97 ? 0.838 -19.516 -20.007 1.00 59.12 97 GLU A C 1
ATOM 777 O O . GLU A 1 97 ? -0.127 -20.203 -20.422 1.00 59.12 97 GLU A O 1
#

Secondary structure (DSSP, 8-state):
-----SSTTSSSSS-------HHHHHHHHTT-HHHHHHHHHHTHHHHHHHTEEEEE-TTS-EEEEE-HHHHHHHHHHHHHHGGG--HHHHHHHHHH-

Sequence (97 aa):
MIRLLKAKERDFVKEQECTLDLNTIEAAVAGEKWALEKVLAYYADYIEELATVEIEQPDGNVKKVVDEDMKQQIGLKLLEEIPNFPLEEAKKKVAEE

Nearest PDB structures (foldseek):
  6f5p-assembly1_D  TM=2.775E-01  e=4.675E+00  Influenza C virus (C/Johannesburg/1/66)
  5d9a-assembly4_J  TM=2.953E-01  e=8.121E+00  Influenza C virus (C/Johannesburg/1/66)
  6xzr-assembly1_DP1  TM=2.381E-01  e=6.755E+00  Influenza C virus (C/Johannesburg/1/66)
  6y0c-assembly1_A  TM=2.321E-01  e=6.353E+00  Influenza C virus (C/Johannesburg/1/66)